Protein AF-A0A957XVT1-F1 (afdb_monomer_lite)

Radius of gyration: 24.32 Å; chains: 1; bounding box: 54×29×66 Å

Foldseek 3Di:
DDPVVVVVVVVVVVVVVVVVVVVVVVVFVVCQVVQQWDDDDQKTKHKDQFDWDQDPQVVVCVVVVNDGDDPCVPPDPDPVVVVCVVVVHDRDTDGDHMGMDMDGHD

Sequence (106 aa):
MNATELATKMLEWETTQRAADALRAE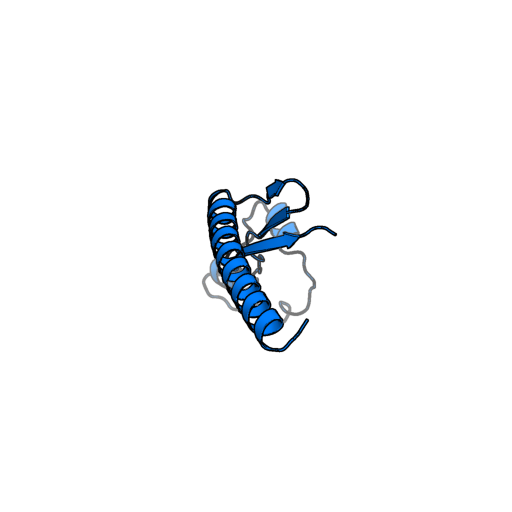IEAAVYALGKTQTVGNVRATFSAGRKTYDYRGAWMVFANGAEPGADFEKVTYDYRAACAANDLEARFTQSEPSVSVKMLA

Structure (mmCIF, N/CA/C/O backbone):
data_AF-A0A957XVT1-F1
#
_entry.id   AF-A0A957XVT1-F1
#
loop_
_atom_site.group_PDB
_atom_site.id
_atom_site.type_symbol
_atom_site.label_atom_id
_atom_site.label_alt_id
_atom_site.label_comp_id
_atom_site.label_asym_id
_atom_site.label_entity_id
_atom_site.label_seq_id
_atom_site.pdbx_PDB_ins_code
_atom_site.Cartn_x
_atom_site.Cartn_y
_atom_site.Cartn_z
_atom_site.occupancy
_atom_site.B_iso_or_equiv
_atom_site.auth_seq_id
_atom_site.auth_comp_id
_atom_site.auth_asym_id
_atom_site.auth_atom_id
_atom_site.pdbx_PDB_model_num
ATOM 1 N N . MET A 1 1 ? -17.104 8.727 36.525 1.00 74.88 1 MET A N 1
ATOM 2 C CA . MET A 1 1 ? -16.464 7.577 35.868 1.00 74.88 1 MET A CA 1
ATOM 3 C C . MET A 1 1 ? -15.772 6.729 36.921 1.00 74.88 1 MET A C 1
ATOM 5 O O . MET A 1 1 ? -14.685 7.071 37.369 1.00 74.88 1 MET A O 1
ATOM 9 N N . ASN A 1 2 ? -16.459 5.694 37.393 1.00 93.31 2 ASN A N 1
ATOM 10 C CA . ASN A 1 2 ? -15.959 4.686 38.327 1.00 93.31 2 ASN A CA 1
ATOM 11 C C . ASN A 1 2 ? -15.315 3.503 37.568 1.00 93.31 2 ASN A C 1
ATOM 13 O O . ASN A 1 2 ? -15.308 3.475 36.337 1.00 93.31 2 ASN A O 1
ATOM 17 N N . ALA A 1 3 ? -14.760 2.527 38.296 1.00 92.75 3 ALA A N 1
ATOM 18 C CA . ALA A 1 3 ? -14.043 1.394 37.701 1.00 92.75 3 ALA A CA 1
ATOM 19 C C . ALA A 1 3 ? -14.907 0.556 36.738 1.00 92.75 3 ALA A C 1
ATOM 21 O O . ALA A 1 3 ? -14.428 0.139 35.685 1.00 92.75 3 ALA A O 1
ATOM 22 N N . THR A 1 4 ? -16.186 0.355 37.059 1.00 93.00 4 THR A N 1
ATOM 23 C CA . THR A 1 4 ? -17.126 -0.392 36.211 1.00 93.00 4 THR A CA 1
ATOM 24 C C . THR A 1 4 ? -17.464 0.381 34.936 1.00 93.00 4 THR A C 1
ATOM 26 O O . THR A 1 4 ? -17.465 -0.186 33.848 1.00 93.00 4 THR A O 1
ATOM 29 N N . GLU A 1 5 ? -17.690 1.692 35.045 1.00 95.06 5 GLU A N 1
ATOM 30 C CA . GLU A 1 5 ? -17.935 2.574 33.895 1.00 95.06 5 GLU A CA 1
ATOM 31 C C . GLU A 1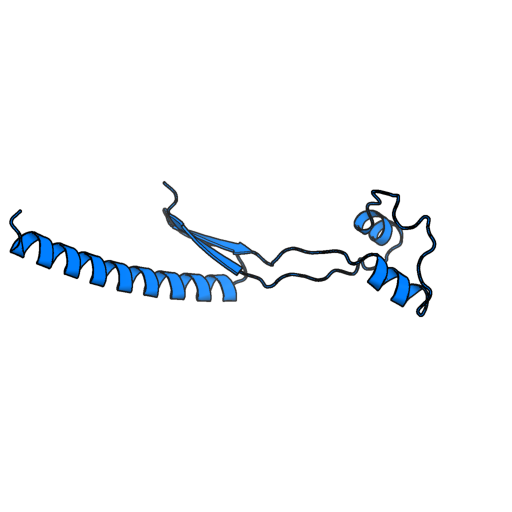 5 ? -16.724 2.627 32.949 1.00 95.06 5 GLU A C 1
ATOM 33 O O . GLU A 1 5 ? -16.891 2.627 31.728 1.00 95.06 5 GLU A O 1
ATOM 38 N N . LEU A 1 6 ? -15.503 2.621 33.499 1.00 95.75 6 LEU A N 1
ATOM 39 C CA . LEU A 1 6 ? -14.266 2.532 32.720 1.00 95.75 6 LEU A CA 1
ATOM 40 C C . LEU A 1 6 ? -14.139 1.198 31.987 1.00 95.75 6 LEU A C 1
ATOM 42 O O . LEU A 1 6 ? -13.865 1.203 30.788 1.00 95.75 6 LEU A O 1
ATOM 46 N N . ALA A 1 7 ? -14.383 0.078 32.669 1.00 95.25 7 ALA A N 1
ATOM 47 C CA . ALA A 1 7 ? -14.314 -1.247 32.056 1.00 95.25 7 ALA A CA 1
ATOM 48 C C . ALA A 1 7 ? -15.269 -1.375 30.856 1.00 95.25 7 ALA A C 1
ATOM 50 O O . ALA A 1 7 ? -14.866 -1.840 29.790 1.00 95.25 7 ALA A O 1
ATOM 51 N N . THR A 1 8 ? -16.502 -0.878 30.987 1.00 96.19 8 THR A N 1
ATOM 52 C CA . THR A 1 8 ? -17.474 -0.853 29.884 1.00 96.19 8 THR A CA 1
ATOM 53 C C . THR A 1 8 ? -16.971 -0.028 28.700 1.00 96.19 8 THR A C 1
ATOM 55 O O . THR A 1 8 ? -17.058 -0.476 27.558 1.00 96.19 8 THR A O 1
ATOM 58 N N . LYS A 1 9 ? -16.391 1.154 28.951 1.00 96.25 9 LYS A N 1
ATOM 59 C CA . LYS A 1 9 ? -15.845 2.007 27.884 1.00 96.25 9 LYS A CA 1
ATOM 60 C C . LYS A 1 9 ? -14.633 1.391 27.187 1.00 96.25 9 LYS A C 1
ATOM 62 O O . LYS A 1 9 ? -14.495 1.548 25.978 1.00 96.25 9 LYS A O 1
ATOM 67 N N . MET A 1 10 ? -13.784 0.667 27.915 1.00 96.12 10 MET A N 1
ATOM 68 C CA . MET A 1 10 ? -12.652 -0.056 27.326 1.00 96.12 10 MET A CA 1
ATOM 69 C C . MET A 1 10 ? -13.115 -1.181 26.389 1.00 96.12 10 MET A C 1
ATOM 71 O O . MET A 1 10 ? -12.570 -1.317 25.297 1.00 96.12 10 MET A O 1
ATOM 75 N N . LEU A 1 11 ? -14.150 -1.934 26.774 1.00 96.62 11 LEU A N 1
ATOM 76 C CA . LEU A 1 11 ? -14.744 -2.980 25.929 1.00 96.62 11 LEU A CA 1
ATOM 77 C C . LEU A 1 11 ? -15.430 -2.404 24.678 1.00 96.62 11 LEU A C 1
ATOM 79 O O . LEU A 1 11 ? -15.304 -2.951 23.579 1.00 96.62 11 LEU A O 1
ATOM 83 N N . GLU A 1 12 ? -16.138 -1.282 24.826 1.00 96.94 12 GLU A N 1
ATOM 84 C CA . GLU A 1 12 ? -16.761 -0.563 23.707 1.00 96.94 12 GLU A CA 1
ATOM 85 C C . GLU A 1 12 ? -15.700 -0.056 22.715 1.00 96.94 12 GLU A C 1
ATOM 87 O O . GLU A 1 12 ? -15.846 -0.218 21.500 1.00 96.94 12 GLU A O 1
ATOM 92 N N . TRP A 1 13 ? -14.597 0.496 23.230 1.00 96.69 13 TRP A N 1
ATOM 93 C CA . TRP A 1 13 ? -13.465 0.933 22.417 1.00 96.69 13 TRP A CA 1
ATOM 94 C C . TRP A 1 13 ? -12.806 -0.229 21.671 1.00 96.69 13 TRP A C 1
ATOM 96 O O . TRP A 1 13 ? -12.577 -0.117 20.469 1.00 96.69 13 TRP A O 1
ATOM 106 N N . GLU A 1 14 ? -12.560 -1.357 22.341 1.00 97.44 14 GLU A N 1
ATOM 107 C CA . GLU A 1 14 ? -11.992 -2.551 21.706 1.00 97.44 14 GLU A CA 1
ATOM 108 C C . GLU A 1 14 ? -12.879 -3.045 20.555 1.00 97.44 14 GLU A C 1
ATOM 110 O O . GLU A 1 14 ? -12.395 -3.305 19.453 1.00 97.44 14 GLU A O 1
ATOM 115 N N . THR A 1 15 ? -14.189 -3.136 20.792 1.00 96.50 15 THR A N 1
ATOM 116 C CA . THR A 1 15 ? -15.156 -3.582 19.779 1.00 96.50 15 THR A CA 1
ATOM 117 C C . THR A 1 15 ? -15.164 -2.641 18.577 1.00 96.50 15 THR A C 1
ATOM 119 O O . THR A 1 15 ? -15.125 -3.090 17.430 1.00 96.50 15 THR A O 1
ATOM 122 N N . THR A 1 16 ? -15.155 -1.332 18.838 1.00 96.50 16 THR A N 1
ATOM 123 C CA . THR A 1 16 ? -15.108 -0.303 17.793 1.00 96.50 16 THR A CA 1
ATOM 124 C C . THR A 1 16 ? -13.810 -0.389 16.995 1.00 96.50 16 THR A C 1
ATOM 126 O O . THR A 1 16 ? -13.849 -0.311 15.770 1.00 96.50 16 THR A O 1
ATOM 129 N N . GLN A 1 17 ? -12.672 -0.612 17.659 1.00 96.19 17 GLN A N 1
ATOM 130 C CA . GLN A 1 17 ? -11.392 -0.759 16.972 1.00 96.19 17 GLN A CA 1
ATOM 131 C C . GLN A 1 17 ? -11.336 -2.001 16.095 1.00 96.19 17 GLN A C 1
ATOM 133 O O . GLN A 1 17 ? -10.925 -1.897 14.946 1.00 96.19 17 GLN A O 1
ATOM 138 N N . ARG A 1 18 ? -11.840 -3.147 16.564 1.00 95.50 18 ARG A N 1
ATOM 139 C CA . ARG A 1 18 ? -11.919 -4.346 15.716 1.00 95.50 18 ARG A CA 1
ATOM 140 C C . ARG A 1 18 ? -12.769 -4.110 14.466 1.00 95.50 18 ARG A C 1
ATOM 142 O O . ARG A 1 18 ? -12.393 -4.552 13.385 1.00 95.50 18 ARG A O 1
ATOM 149 N N . ALA A 1 19 ? -13.896 -3.409 14.600 1.00 95.31 19 ALA A N 1
ATOM 150 C CA . ALA A 1 19 ? -14.736 -3.056 13.457 1.00 95.31 19 ALA A CA 1
ATOM 151 C C . ALA A 1 19 ? -14.027 -2.081 12.498 1.00 95.31 19 ALA A C 1
ATOM 153 O O . ALA A 1 19 ? -14.103 -2.246 11.281 1.00 95.31 19 ALA A O 1
ATOM 154 N N . ALA A 1 20 ? -13.303 -1.095 13.034 1.00 93.94 20 ALA A N 1
ATOM 155 C CA . ALA A 1 20 ? -12.517 -0.154 12.243 1.00 93.94 20 ALA A CA 1
ATOM 156 C C . ALA A 1 20 ? -11.358 -0.842 11.501 1.00 93.94 20 ALA A C 1
ATOM 158 O O . ALA A 1 20 ? -11.137 -0.557 10.325 1.00 93.94 20 ALA A O 1
ATOM 159 N N . ASP A 1 21 ? -10.660 -1.777 12.148 1.00 95.00 21 ASP A N 1
ATOM 160 C CA . ASP A 1 21 ? -9.578 -2.560 11.544 1.00 95.00 21 ASP A CA 1
ATOM 161 C C . ASP A 1 21 ? -10.098 -3.481 10.431 1.00 95.00 21 ASP A C 1
ATOM 163 O O . ASP A 1 21 ? -9.469 -3.586 9.376 1.00 95.00 21 ASP A O 1
ATOM 167 N N . ALA A 1 22 ? -11.275 -4.092 10.615 1.00 96.06 22 ALA A N 1
ATOM 168 C CA . ALA A 1 22 ? -11.929 -4.885 9.574 1.00 96.06 22 ALA A CA 1
ATOM 169 C C . ALA A 1 22 ? -12.285 -4.027 8.346 1.00 96.06 22 ALA A C 1
ATOM 171 O O . ALA A 1 22 ? -11.897 -4.359 7.226 1.00 96.06 22 ALA A O 1
ATOM 172 N N . LEU A 1 23 ? -12.929 -2.872 8.558 1.00 95.62 23 LEU A N 1
ATOM 173 C CA . LEU A 1 23 ? -13.230 -1.918 7.484 1.00 95.62 23 LEU A CA 1
ATOM 174 C C . LEU A 1 23 ? -11.959 -1.425 6.785 1.00 95.62 23 LEU A C 1
ATOM 176 O O . LEU A 1 23 ? -11.923 -1.291 5.562 1.00 95.62 23 LEU A O 1
ATOM 180 N N . ARG A 1 24 ? -10.894 -1.167 7.548 1.00 94.00 24 ARG A N 1
ATOM 181 C CA . ARG A 1 24 ? -9.600 -0.771 6.996 1.00 94.00 24 ARG A CA 1
ATOM 182 C C . ARG A 1 24 ? -9.034 -1.854 6.078 1.00 94.00 24 ARG A C 1
ATOM 184 O O . ARG A 1 24 ? -8.584 -1.513 4.987 1.00 94.00 24 ARG A O 1
ATOM 191 N N . ALA A 1 25 ? -9.078 -3.122 6.484 1.00 94.25 25 ALA A N 1
ATOM 192 C CA . ALA A 1 25 ? -8.602 -4.235 5.666 1.00 94.25 25 ALA A CA 1
ATOM 193 C C . ALA A 1 25 ? -9.396 -4.368 4.353 1.00 94.25 25 ALA A C 1
ATOM 195 O O . ALA A 1 25 ? -8.805 -4.568 3.290 1.00 94.25 25 ALA A O 1
ATOM 196 N N . GLU A 1 26 ? -10.719 -4.184 4.398 1.00 96.12 26 GLU A N 1
ATOM 197 C CA . GLU A 1 26 ? -11.567 -4.172 3.198 1.00 96.12 26 GLU A CA 1
ATOM 198 C C . GLU A 1 26 ? -11.203 -3.023 2.244 1.00 96.12 26 GLU A C 1
ATOM 200 O O . GLU A 1 26 ? -11.064 -3.234 1.036 1.00 96.12 26 GLU A O 1
ATOM 205 N N . ILE A 1 27 ? -10.982 -1.816 2.779 1.00 94.56 27 ILE A N 1
ATOM 206 C CA . ILE A 1 27 ? -10.535 -0.656 1.994 1.00 94.56 27 ILE A CA 1
ATOM 207 C C . ILE A 1 27 ? -9.160 -0.923 1.371 1.00 94.56 27 ILE A C 1
ATOM 209 O O . ILE A 1 27 ? -8.960 -0.630 0.190 1.00 94.56 27 ILE A O 1
ATOM 213 N N . GLU A 1 28 ? -8.214 -1.475 2.136 1.00 94.75 28 GLU A N 1
ATOM 214 C CA . GLU A 1 28 ? -6.872 -1.813 1.649 1.00 94.75 28 GLU A CA 1
ATOM 215 C C . GLU A 1 28 ? -6.942 -2.813 0.489 1.00 94.75 28 GLU A C 1
ATOM 217 O O . GLU A 1 28 ? -6.344 -2.565 -0.561 1.00 94.75 28 GLU A O 1
ATOM 222 N N . ALA A 1 29 ? -7.736 -3.878 0.625 1.00 93.75 29 ALA A N 1
ATOM 223 C CA . ALA A 1 29 ? -7.940 -4.874 -0.425 1.00 93.75 29 ALA A CA 1
ATOM 224 C C . ALA A 1 29 ? -8.596 -4.277 -1.683 1.00 93.75 29 ALA A C 1
ATOM 226 O O . ALA A 1 29 ? -8.131 -4.514 -2.801 1.00 93.75 29 ALA A O 1
ATOM 227 N N . ALA A 1 30 ? -9.638 -3.457 -1.518 1.00 95.12 30 ALA A N 1
ATOM 228 C CA . ALA A 1 30 ? -10.326 -2.817 -2.637 1.00 95.12 30 ALA A CA 1
ATOM 229 C C . ALA A 1 30 ? -9.403 -1.851 -3.399 1.00 95.12 30 ALA A C 1
ATOM 231 O O . ALA A 1 30 ? -9.352 -1.854 -4.629 1.00 95.12 30 ALA A O 1
ATOM 232 N N . VAL A 1 31 ? -8.626 -1.042 -2.679 1.00 94.31 31 VAL A N 1
ATOM 233 C CA . VAL A 1 31 ? -7.688 -0.075 -3.268 1.00 94.31 31 VAL A CA 1
ATOM 234 C C . VAL A 1 31 ? -6.501 -0.773 -3.925 1.00 94.31 31 VAL A C 1
ATOM 236 O O . VAL A 1 31 ? -6.037 -0.321 -4.975 1.00 94.31 31 VAL A O 1
ATOM 239 N N . TYR A 1 32 ? -6.049 -1.894 -3.359 1.00 93.50 32 TYR A N 1
ATOM 240 C CA . TYR A 1 32 ? -5.037 -2.749 -3.972 1.00 93.50 32 TYR A CA 1
ATOM 241 C C . TYR A 1 32 ? -5.530 -3.292 -5.317 1.00 93.50 32 TYR A C 1
ATOM 243 O O . TYR A 1 32 ? -4.840 -3.143 -6.323 1.00 93.50 32 TYR A O 1
ATOM 251 N N . ALA A 1 33 ? -6.755 -3.829 -5.362 1.00 92.69 33 ALA A N 1
ATOM 252 C CA . ALA A 1 33 ? -7.365 -4.339 -6.591 1.00 92.69 33 ALA A CA 1
ATOM 253 C C . ALA A 1 33 ? -7.581 -3.245 -7.653 1.00 92.69 33 ALA A C 1
ATOM 255 O O . ALA A 1 33 ? -7.420 -3.495 -8.846 1.00 92.69 33 ALA A O 1
ATOM 256 N N . LEU A 1 34 ? -7.906 -2.016 -7.234 1.00 93.62 34 LEU A N 1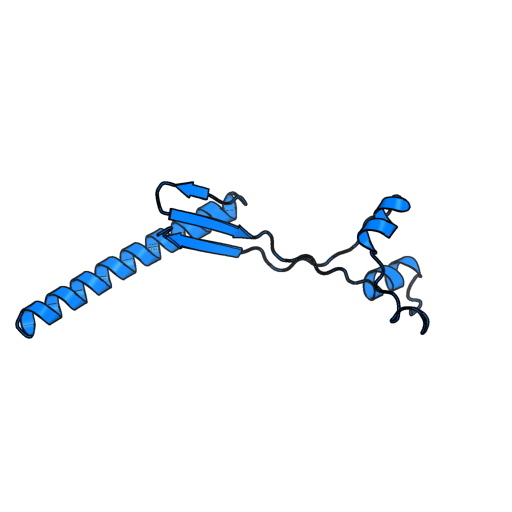
ATOM 257 C CA . LEU A 1 34 ? -8.034 -0.867 -8.137 1.00 93.62 34 LEU A CA 1
ATOM 258 C C . LEU A 1 34 ? -6.686 -0.363 -8.676 1.00 93.62 34 LEU A C 1
ATOM 260 O O . LEU A 1 34 ? -6.663 0.331 -9.696 1.00 93.62 34 LEU A O 1
ATOM 264 N N . GLY A 1 35 ? -5.579 -0.633 -7.974 1.00 92.25 35 GLY A N 1
ATOM 265 C CA . GLY A 1 35 ? -4.243 -0.140 -8.322 1.00 92.25 35 GLY A CA 1
ATOM 266 C C . GLY A 1 35 ? -4.123 1.389 -8.316 1.00 92.25 35 GLY A C 1
ATOM 267 O O . GLY A 1 35 ? -3.263 1.957 -8.994 1.00 92.25 35 GLY A O 1
ATOM 268 N N . LYS A 1 36 ? -5.026 2.088 -7.613 1.00 92.94 36 LYS A N 1
ATOM 269 C CA . LYS A 1 36 ? -5.135 3.554 -7.630 1.00 92.94 36 LYS A CA 1
ATOM 270 C C . LYS A 1 36 ? -5.501 4.093 -6.258 1.00 92.94 36 LYS A C 1
ATOM 272 O O . LYS A 1 36 ? -6.415 3.595 -5.614 1.00 92.94 36 LYS A O 1
ATOM 277 N N . THR A 1 37 ? -4.829 5.173 -5.866 1.00 95.06 37 THR A N 1
ATOM 278 C CA . THR A 1 37 ? -5.124 5.907 -4.627 1.00 95.06 37 THR A CA 1
ATOM 279 C C . THR A 1 37 ? -6.559 6.431 -4.634 1.00 95.06 37 THR A C 1
ATOM 281 O O . THR A 1 37 ? -6.984 7.039 -5.615 1.00 95.06 37 THR A O 1
ATOM 284 N N . GLN A 1 38 ? -7.271 6.241 -3.524 1.00 96.12 38 GLN A N 1
ATOM 285 C CA . GLN A 1 38 ? -8.625 6.750 -3.300 1.00 96.12 38 GLN A CA 1
ATOM 286 C C . GLN A 1 38 ? -8.632 7.736 -2.132 1.00 96.12 38 GLN A C 1
ATOM 288 O O . GLN A 1 38 ? -7.901 7.581 -1.152 1.00 96.12 38 GLN A O 1
ATOM 293 N N . THR A 1 39 ? -9.436 8.790 -2.237 1.00 95.81 39 THR A N 1
ATOM 294 C CA . THR A 1 39 ? -9.650 9.763 -1.156 1.00 95.81 39 THR A CA 1
ATOM 295 C C . THR A 1 39 ? -11.134 10.093 -1.092 1.00 95.81 39 THR A C 1
ATOM 297 O O . THR A 1 39 ? -11.704 10.519 -2.092 1.00 95.81 39 THR A O 1
ATOM 300 N N . VAL A 1 40 ? -11.752 9.875 0.069 1.00 94.06 40 VAL A N 1
ATOM 301 C CA . VAL A 1 40 ? -13.177 10.131 0.313 1.00 94.06 40 VAL A CA 1
ATOM 302 C C . VAL A 1 40 ? -13.318 10.802 1.675 1.00 94.06 40 VAL A C 1
ATOM 304 O O . VAL A 1 40 ? -12.959 10.222 2.701 1.00 94.06 40 VAL A O 1
ATOM 307 N N . GLY A 1 41 ? -13.822 12.039 1.687 1.00 93.12 41 GLY A N 1
ATOM 308 C CA . GLY A 1 41 ? -13.871 12.862 2.896 1.00 93.12 41 GLY A CA 1
ATOM 309 C C . GLY A 1 41 ? -12.485 12.991 3.533 1.00 93.12 41 GLY A C 1
ATOM 310 O O . GLY A 1 41 ? -11.515 13.327 2.855 1.00 93.12 41 GLY A O 1
ATOM 311 N N . ASN A 1 42 ? -12.391 12.651 4.819 1.00 94.50 42 ASN A N 1
ATOM 312 C CA . ASN A 1 42 ? -11.134 12.675 5.569 1.00 94.50 42 ASN A CA 1
ATOM 313 C C . ASN A 1 42 ? -10.362 11.348 5.503 1.00 94.50 42 ASN A C 1
ATOM 315 O O . ASN A 1 42 ? -9.366 11.203 6.198 1.00 94.50 42 ASN A O 1
ATOM 319 N N . VAL A 1 43 ? -10.773 10.370 4.692 1.00 94.25 43 VAL A N 1
ATOM 320 C CA . VAL A 1 43 ? -10.058 9.092 4.553 1.00 94.25 43 VAL A CA 1
ATOM 321 C C . VAL A 1 43 ? -9.276 9.078 3.247 1.00 94.25 43 VAL A C 1
ATOM 323 O O . VAL A 1 43 ? -9.831 9.288 2.167 1.00 94.25 43 VAL A O 1
ATOM 326 N N . ARG A 1 44 ? -7.976 8.780 3.330 1.00 96.06 44 ARG A N 1
ATOM 327 C CA . ARG A 1 44 ? -7.105 8.570 2.170 1.00 96.06 44 ARG A CA 1
ATOM 328 C C . ARG A 1 44 ? -6.466 7.192 2.216 1.00 96.06 44 ARG A C 1
ATOM 330 O O . ARG A 1 44 ? -5.681 6.899 3.114 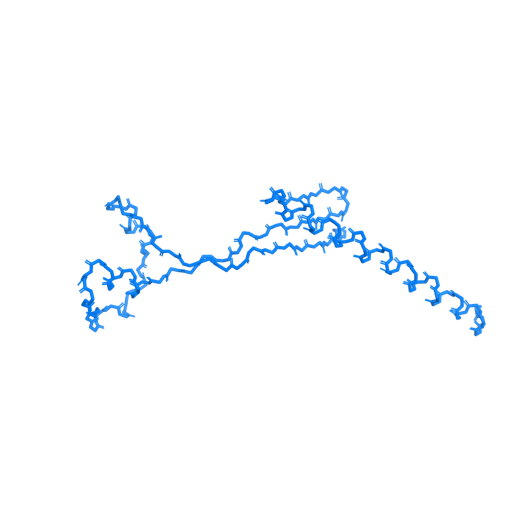1.00 96.06 44 ARG A O 1
ATOM 337 N N . ALA A 1 45 ? -6.727 6.401 1.184 1.00 96.00 45 ALA A N 1
ATOM 338 C CA . ALA A 1 45 ? -6.101 5.111 0.943 1.00 96.00 45 ALA A CA 1
ATOM 339 C C . ALA A 1 45 ? -5.121 5.234 -0.230 1.00 96.00 45 ALA A C 1
ATOM 341 O O . ALA A 1 45 ? -5.520 5.425 -1.378 1.00 96.00 45 ALA A O 1
ATOM 342 N N . THR A 1 46 ? -3.825 5.187 0.061 1.00 96.06 46 THR A N 1
ATOM 343 C CA . THR A 1 46 ? -2.754 5.405 -0.918 1.00 96.06 46 THR A CA 1
ATOM 344 C C . THR A 1 46 ? -2.245 4.075 -1.442 1.00 96.06 46 THR A C 1
ATOM 346 O O . THR A 1 46 ? -1.721 3.281 -0.666 1.00 96.06 46 THR A O 1
ATOM 349 N N . PHE A 1 47 ? -2.361 3.871 -2.753 1.00 94.50 47 PHE A N 1
ATOM 350 C CA . PHE A 1 47 ? -1.737 2.755 -3.458 1.00 94.50 47 PHE A CA 1
ATOM 351 C C . PHE A 1 47 ? -0.316 3.135 -3.881 1.00 94.50 47 PHE A C 1
ATOM 353 O O . PHE A 1 47 ? -0.105 4.170 -4.521 1.00 94.50 47 PHE A O 1
ATOM 360 N N . SER A 1 48 ? 0.645 2.283 -3.543 1.00 92.38 48 SER A N 1
ATOM 361 C CA . SER A 1 48 ? 2.021 2.328 -4.017 1.00 92.38 48 SER A CA 1
ATOM 362 C C . SER A 1 48 ? 2.250 1.138 -4.935 1.00 92.38 48 SER A C 1
ATOM 364 O O . SER A 1 48 ? 2.100 -0.003 -4.515 1.00 92.38 48 SER A O 1
ATOM 366 N N . ALA A 1 49 ? 2.679 1.389 -6.171 1.00 87.69 49 ALA A N 1
ATOM 367 C CA . ALA A 1 49 ? 3.046 0.325 -7.105 1.00 87.69 49 ALA A CA 1
ATOM 368 C C . ALA A 1 49 ? 4.374 -0.373 -6.734 1.00 87.69 49 ALA A C 1
ATOM 370 O O . ALA A 1 49 ? 4.848 -1.213 -7.489 1.00 87.69 49 ALA A O 1
ATOM 371 N N . GLY A 1 50 ? 5.012 0.008 -5.624 1.00 85.62 50 GLY A N 1
ATOM 372 C CA . GLY A 1 50 ? 6.355 -0.433 -5.266 1.00 85.62 50 GLY A CA 1
ATOM 373 C C . GLY A 1 50 ? 7.456 0.438 -5.880 1.00 85.62 50 GLY A C 1
ATOM 374 O O . GLY A 1 50 ? 7.237 1.229 -6.802 1.00 85.62 50 GLY A O 1
ATOM 375 N N . ARG A 1 51 ? 8.668 0.324 -5.333 1.00 83.25 51 ARG A N 1
ATOM 376 C CA . ARG A 1 51 ? 9.850 1.074 -5.765 1.00 83.25 51 ARG A CA 1
ATOM 377 C C . ARG A 1 51 ? 10.544 0.332 -6.900 1.00 83.25 51 ARG A C 1
ATOM 379 O O . ARG A 1 51 ? 10.812 -0.861 -6.782 1.00 83.25 51 ARG A O 1
ATOM 386 N N . LYS A 1 52 ? 10.879 1.056 -7.971 1.00 82.56 52 LYS A N 1
ATOM 387 C CA . LYS A 1 52 ? 11.754 0.551 -9.034 1.00 82.56 52 LYS A CA 1
ATOM 388 C C . LYS A 1 52 ? 13.215 0.645 -8.602 1.00 82.56 52 LYS A C 1
ATOM 390 O O . LYS A 1 52 ? 13.663 1.719 -8.195 1.00 82.56 52 LYS A O 1
ATOM 395 N N . THR A 1 53 ? 13.943 -0.451 -8.753 1.00 81.00 53 THR A N 1
ATOM 396 C CA . THR A 1 53 ? 15.388 -0.546 -8.548 1.00 81.00 53 THR A CA 1
ATOM 397 C C . THR A 1 53 ? 16.010 -1.014 -9.855 1.00 81.00 53 THR A C 1
ATOM 399 O O . THR A 1 53 ? 15.682 -2.085 -10.358 1.00 81.00 53 THR A O 1
ATOM 402 N N . TYR A 1 54 ? 16.873 -0.194 -10.443 1.00 77.31 54 TYR A N 1
ATOM 403 C CA . TYR A 1 54 ? 17.538 -0.528 -11.699 1.00 77.31 54 TYR A CA 1
ATOM 404 C C . TYR A 1 54 ? 18.795 -1.343 -11.389 1.00 77.31 54 TYR A C 1
ATOM 406 O O . TYR A 1 54 ? 19.658 -0.879 -10.645 1.00 77.31 54 TYR A O 1
ATOM 414 N N . ASP A 1 55 ? 18.871 -2.561 -11.924 1.00 74.56 55 ASP A N 1
ATOM 415 C CA . ASP A 1 55 ? 20.041 -3.431 -11.790 1.00 74.56 55 ASP A CA 1
ATOM 416 C C . ASP A 1 55 ? 20.947 -3.260 -13.014 1.00 74.56 55 ASP A C 1
ATOM 418 O O . ASP A 1 55 ? 20.779 -3.904 -14.053 1.00 74.56 55 ASP A O 1
ATOM 422 N N . TYR A 1 56 ? 21.901 -2.343 -12.875 1.00 72.12 56 TYR A N 1
ATOM 423 C CA . TYR A 1 56 ? 22.859 -1.970 -13.911 1.00 72.12 56 TYR A CA 1
ATOM 424 C C . TYR A 1 56 ? 23.771 -3.142 -14.290 1.00 72.12 56 TYR A C 1
ATOM 426 O O . TYR A 1 56 ? 24.048 -3.359 -15.470 1.00 72.12 56 TYR A O 1
ATOM 434 N N . ARG A 1 57 ? 24.211 -3.928 -13.299 1.00 74.19 57 ARG A N 1
ATOM 435 C CA . ARG A 1 57 ? 25.117 -5.060 -13.517 1.00 74.19 57 ARG A CA 1
ATOM 436 C C . ARG A 1 57 ? 24.379 -6.223 -14.166 1.00 74.19 57 ARG A C 1
ATOM 438 O O . ARG A 1 57 ? 24.865 -6.772 -15.151 1.00 74.19 57 ARG A O 1
ATOM 445 N N . GLY A 1 58 ? 23.189 -6.560 -13.670 1.00 68.88 58 GLY A N 1
ATOM 446 C CA . GLY A 1 58 ? 22.335 -7.584 -14.269 1.00 68.88 58 GLY A CA 1
ATOM 447 C C . GLY A 1 58 ? 21.985 -7.270 -15.724 1.00 68.88 58 GLY A C 1
ATOM 448 O O . GLY A 1 58 ? 22.080 -8.144 -16.587 1.00 68.88 58 GLY A O 1
ATOM 449 N N . ALA A 1 59 ? 21.645 -6.014 -16.030 1.00 68.50 59 ALA A N 1
ATOM 450 C CA . ALA A 1 59 ? 21.372 -5.589 -17.401 1.00 68.50 59 ALA A CA 1
ATOM 451 C C . ALA A 1 59 ? 22.605 -5.707 -18.314 1.00 68.50 59 ALA A C 1
ATOM 453 O O . ALA A 1 59 ? 22.493 -6.255 -19.414 1.00 68.50 59 ALA A O 1
ATOM 454 N N . TRP A 1 60 ? 23.773 -5.258 -17.842 1.00 73.88 60 TRP A N 1
ATOM 455 C CA . TRP A 1 60 ? 25.034 -5.374 -18.576 1.00 73.88 60 TRP A CA 1
ATOM 456 C C . TRP A 1 60 ? 25.383 -6.827 -18.890 1.00 73.88 60 TRP A C 1
ATOM 458 O O . TRP A 1 60 ? 25.650 -7.155 -20.042 1.00 73.88 60 TRP A O 1
ATOM 468 N N . MET A 1 61 ? 25.326 -7.710 -17.892 1.00 74.00 61 MET A N 1
ATOM 469 C CA . MET A 1 61 ? 25.668 -9.119 -18.083 1.00 74.00 61 MET A CA 1
ATOM 470 C C . MET A 1 61 ? 24.764 -9.792 -19.120 1.00 74.00 61 MET A C 1
ATOM 472 O O . MET A 1 61 ? 25.245 -10.623 -19.882 1.00 74.00 61 MET A O 1
ATOM 476 N N . VAL A 1 62 ? 23.478 -9.430 -19.212 1.00 73.56 62 VAL A N 1
ATOM 477 C CA . VAL A 1 62 ? 22.617 -9.984 -20.270 1.00 73.56 62 VAL A CA 1
ATOM 478 C C . VAL A 1 62 ? 22.967 -9.420 -21.648 1.00 73.56 62 VAL A C 1
ATOM 480 O O . VAL A 1 62 ? 23.019 -10.182 -22.609 1.00 73.56 62 VAL A O 1
ATOM 483 N N . PHE A 1 63 ? 23.230 -8.116 -21.760 1.00 71.94 63 PHE A N 1
ATOM 484 C CA . PHE A 1 63 ? 23.646 -7.501 -23.026 1.00 71.94 63 PHE A CA 1
ATOM 485 C C . PHE A 1 63 ? 24.981 -8.066 -23.533 1.00 71.94 63 PHE A C 1
ATOM 487 O O . PHE A 1 63 ? 25.110 -8.424 -24.701 1.00 71.94 63 PHE A O 1
ATOM 494 N N . ALA A 1 64 ? 25.960 -8.186 -22.641 1.00 77.00 64 ALA A N 1
ATOM 495 C CA . ALA A 1 64 ? 27.317 -8.610 -22.956 1.00 77.00 64 ALA A CA 1
ATOM 496 C C . ALA A 1 64 ? 27.505 -10.141 -22.905 1.00 77.00 64 ALA A C 1
ATOM 498 O O . ALA A 1 64 ? 28.635 -10.617 -22.819 1.00 77.00 64 ALA A O 1
ATOM 499 N N . ASN A 1 65 ? 26.411 -10.915 -22.937 1.00 81.50 65 ASN A N 1
ATOM 500 C CA . ASN A 1 65 ? 26.409 -12.383 -22.933 1.00 81.50 65 ASN A CA 1
ATOM 501 C C . ASN A 1 65 ? 27.278 -13.010 -21.818 1.00 81.50 65 ASN A C 1
ATOM 503 O O . ASN A 1 65 ? 28.074 -13.918 -22.050 1.00 81.50 65 ASN A O 1
ATOM 507 N N . GLY A 1 66 ? 27.138 -12.492 -20.599 1.00 77.94 66 GLY A N 1
ATOM 508 C CA . GLY A 1 66 ? 27.826 -12.961 -19.398 1.00 77.94 66 GLY A CA 1
ATOM 509 C C . GLY A 1 66 ? 29.167 -12.284 -19.112 1.00 77.94 66 GLY A C 1
ATOM 510 O O . GLY A 1 66 ? 29.808 -12.642 -18.128 1.00 77.94 66 GLY A O 1
ATOM 511 N N . ALA A 1 67 ? 29.604 -11.313 -19.921 1.00 80.56 67 ALA A N 1
ATOM 512 C CA . ALA A 1 67 ? 30.826 -10.573 -19.621 1.00 80.56 67 ALA A CA 1
ATOM 513 C C . ALA A 1 67 ? 30.628 -9.630 -18.422 1.00 80.56 67 ALA A C 1
ATOM 515 O O . ALA A 1 67 ? 29.703 -8.814 -18.396 1.00 80.56 67 ALA A O 1
ATOM 516 N N . GLU A 1 68 ? 31.525 -9.722 -17.440 1.00 79.06 68 GLU A N 1
ATOM 517 C CA . GLU A 1 68 ? 31.559 -8.806 -16.298 1.00 79.06 68 GLU A CA 1
ATOM 518 C C . GLU A 1 68 ? 31.921 -7.385 -16.762 1.00 79.06 68 GLU A C 1
ATOM 520 O O . GLU A 1 68 ? 32.781 -7.216 -17.637 1.00 79.06 68 GLU A O 1
ATOM 525 N N . PRO A 1 69 ? 31.280 -6.346 -16.207 1.00 73.88 69 PRO A N 1
ATOM 526 C CA . PRO A 1 69 ? 31.654 -4.976 -16.508 1.00 73.88 69 PRO A CA 1
ATOM 527 C C . PRO A 1 69 ? 33.058 -4.655 -15.966 1.00 73.88 69 PRO A C 1
ATOM 529 O O . PRO A 1 69 ? 33.461 -5.135 -14.908 1.00 73.88 69 PRO A O 1
ATOM 532 N N . GLY A 1 70 ? 33.818 -3.838 -16.703 1.00 73.12 70 GLY A N 1
ATOM 533 C CA . GLY A 1 70 ? 35.162 -3.409 -16.301 1.00 73.12 70 GLY A CA 1
ATOM 534 C C . GLY A 1 70 ? 35.169 -2.477 -15.079 1.00 73.12 70 GLY A C 1
ATOM 535 O O . GLY A 1 70 ? 34.135 -1.950 -14.676 1.00 73.12 70 GLY A O 1
ATOM 536 N N . ALA A 1 71 ? 36.355 -2.221 -14.514 1.00 63.78 71 ALA A N 1
ATOM 537 C CA . ALA A 1 71 ? 36.535 -1.433 -13.283 1.00 63.78 71 ALA A CA 1
ATOM 538 C C . ALA A 1 71 ? 36.005 0.020 -13.349 1.00 63.78 71 ALA A C 1
ATOM 540 O O . ALA A 1 71 ? 35.756 0.636 -12.314 1.00 63.78 71 ALA A O 1
ATOM 541 N N . ASP A 1 72 ? 35.792 0.562 -14.550 1.00 58.78 72 ASP A N 1
ATOM 542 C CA . ASP A 1 72 ? 35.238 1.907 -14.756 1.00 58.78 72 ASP A CA 1
ATOM 543 C C . ASP A 1 72 ? 33.709 1.979 -14.560 1.00 58.78 72 ASP A C 1
ATOM 545 O O . ASP A 1 72 ? 33.136 3.069 -14.514 1.00 58.78 72 ASP A O 1
ATOM 549 N N . PHE A 1 73 ? 33.036 0.833 -14.396 1.00 61.50 73 PHE A N 1
ATOM 550 C CA . PHE A 1 73 ? 31.576 0.727 -14.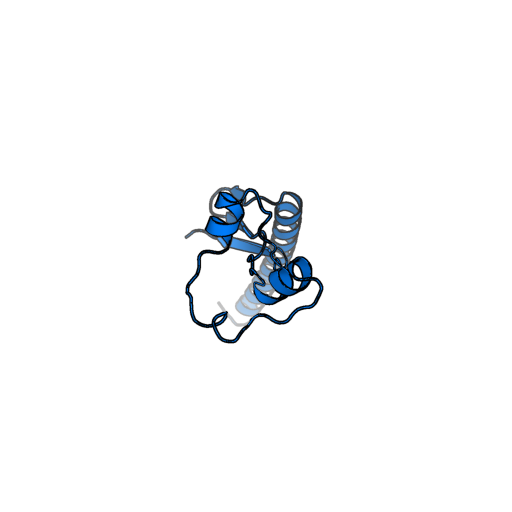291 1.00 61.50 73 PHE A CA 1
ATOM 551 C C . PHE A 1 73 ? 31.003 1.237 -12.955 1.00 61.50 73 PHE A C 1
ATOM 553 O O . PHE A 1 73 ? 29.821 1.556 -12.872 1.00 61.50 73 PHE A O 1
ATOM 560 N N . GLU A 1 74 ? 31.830 1.373 -11.914 1.00 53.44 74 GLU A N 1
ATOM 561 C CA . GLU A 1 74 ? 31.398 1.806 -10.573 1.00 53.44 74 GLU A CA 1
ATOM 562 C C . GLU A 1 74 ? 31.462 3.326 -10.333 1.00 53.44 74 GLU A C 1
ATOM 564 O O . GLU A 1 74 ? 31.018 3.797 -9.287 1.00 53.44 74 GLU A O 1
ATOM 569 N N . LYS A 1 75 ? 32.001 4.127 -11.267 1.00 48.56 75 LYS A N 1
ATOM 570 C CA . LYS A 1 75 ? 32.361 5.535 -10.984 1.00 48.56 75 LYS A CA 1
ATOM 571 C C . LYS A 1 75 ? 31.496 6.616 -11.615 1.00 48.56 75 LYS A C 1
ATOM 573 O O . LYS A 1 75 ? 31.769 7.795 -11.396 1.00 48.56 75 LYS A O 1
ATOM 578 N N . VAL A 1 76 ? 30.449 6.271 -12.354 1.00 51.97 76 VAL A N 1
ATOM 579 C CA . VAL A 1 76 ? 29.596 7.287 -12.974 1.00 51.97 76 VAL A CA 1
ATOM 580 C C . VAL A 1 76 ? 28.225 7.244 -12.325 1.00 51.97 76 VAL A C 1
ATOM 582 O O . VAL A 1 76 ? 27.514 6.247 -12.418 1.00 51.97 76 VAL A O 1
ATOM 585 N N . THR A 1 77 ? 27.828 8.354 -11.700 1.00 56.78 77 THR A N 1
ATOM 586 C CA . THR A 1 77 ? 26.422 8.669 -11.424 1.00 56.78 77 THR A CA 1
ATOM 587 C C . THR A 1 77 ? 25.724 8.842 -12.776 1.00 56.78 77 THR A C 1
ATOM 589 O O . THR A 1 77 ? 25.527 9.953 -13.260 1.00 56.78 77 THR A O 1
ATOM 592 N N . TYR A 1 78 ? 25.487 7.732 -13.466 1.00 65.56 78 TYR A N 1
ATOM 593 C CA . TYR A 1 78 ? 25.010 7.698 -14.837 1.00 65.56 78 TYR A CA 1
ATOM 594 C C . TYR A 1 78 ? 23.501 7.499 -14.830 1.00 65.56 78 TYR A C 1
ATOM 596 O O . TYR A 1 78 ? 23.000 6.537 -14.245 1.00 65.56 78 TYR A O 1
ATOM 604 N N . ASP A 1 79 ? 22.764 8.400 -15.480 1.00 70.44 79 ASP A N 1
ATOM 605 C CA . ASP A 1 79 ? 21.320 8.250 -15.652 1.00 70.44 79 ASP A CA 1
ATOM 606 C C . ASP A 1 79 ? 21.035 7.183 -16.720 1.00 70.44 79 ASP A C 1
ATOM 608 O O . ASP A 1 79 ? 20.799 7.466 -17.895 1.00 70.44 79 ASP A O 1
ATOM 612 N N . TYR A 1 80 ? 21.089 5.920 -16.301 1.00 72.56 80 TYR A N 1
ATOM 613 C CA . TYR A 1 80 ? 20.855 4.756 -17.156 1.00 72.56 80 TYR A CA 1
ATOM 614 C C . TYR A 1 80 ? 19.473 4.753 -17.790 1.00 72.56 80 TYR A C 1
ATOM 616 O O . TYR A 1 80 ? 19.317 4.311 -18.925 1.00 72.56 80 TYR A O 1
ATOM 624 N N . ARG A 1 81 ? 18.465 5.292 -17.099 1.00 73.06 81 ARG A N 1
ATOM 625 C CA . ARG A 1 81 ? 17.130 5.401 -17.677 1.00 73.06 81 ARG A CA 1
ATOM 626 C C . ARG A 1 81 ? 17.147 6.353 -18.870 1.00 73.06 81 ARG A C 1
ATOM 628 O O . ARG A 1 81 ? 16.592 6.008 -19.913 1.00 73.06 81 ARG A O 1
ATOM 635 N N . ALA A 1 82 ? 17.778 7.518 -18.723 1.00 76.00 82 ALA A N 1
ATOM 636 C CA . ALA A 1 82 ? 17.938 8.465 -19.822 1.00 76.00 82 ALA A CA 1
ATOM 637 C C . ALA A 1 82 ? 18.788 7.876 -20.959 1.00 76.00 82 ALA A C 1
ATOM 639 O O . ALA A 1 82 ? 18.449 8.044 -22.127 1.00 76.00 82 ALA A O 1
ATOM 640 N N . ALA A 1 83 ? 19.841 7.128 -20.631 1.00 75.88 83 ALA A N 1
ATOM 641 C CA . ALA A 1 83 ? 20.700 6.476 -21.613 1.00 75.88 83 ALA A CA 1
ATOM 642 C C . ALA A 1 83 ? 19.982 5.396 -22.429 1.00 75.88 83 ALA A C 1
ATOM 644 O O . ALA A 1 83 ? 20.103 5.369 -23.652 1.00 75.88 83 ALA A O 1
ATOM 645 N N . CYS A 1 84 ? 19.206 4.532 -21.771 1.00 76.88 84 CYS A N 1
ATOM 646 C CA . CYS A 1 84 ? 18.363 3.553 -22.446 1.00 76.88 84 CYS A CA 1
ATOM 647 C C . CYS A 1 84 ? 17.359 4.244 -23.371 1.00 76.88 84 CYS A C 1
ATOM 649 O O . CYS A 1 84 ? 17.266 3.878 -24.537 1.00 76.88 84 CYS A O 1
ATOM 651 N N . ALA A 1 85 ? 16.685 5.294 -22.889 1.00 81.19 85 ALA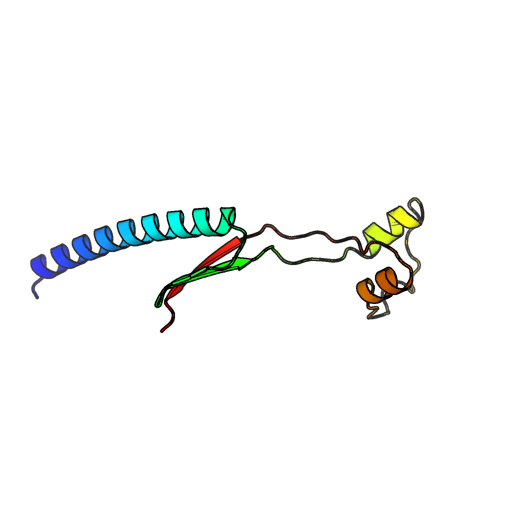 A N 1
ATOM 652 C CA . ALA A 1 85 ? 15.740 6.060 -23.699 1.00 81.19 85 ALA A CA 1
ATOM 653 C C . ALA A 1 85 ? 16.400 6.717 -24.924 1.00 81.19 85 ALA A C 1
ATOM 655 O O . ALA A 1 85 ? 15.810 6.723 -25.996 1.00 81.19 85 ALA A O 1
ATOM 656 N N . ALA A 1 86 ? 17.627 7.230 -24.792 1.00 83.19 86 ALA A N 1
ATOM 657 C CA . ALA A 1 86 ? 18.371 7.838 -25.897 1.00 83.19 86 ALA A CA 1
ATOM 658 C C . ALA A 1 86 ? 18.829 6.835 -26.973 1.00 83.19 86 ALA A C 1
ATOM 660 O O . ALA A 1 86 ? 19.210 7.255 -28.062 1.00 83.19 86 ALA A O 1
ATOM 661 N N . ASN A 1 87 ? 18.815 5.535 -26.667 1.00 80.00 87 ASN A N 1
ATOM 662 C CA . ASN A 1 87 ? 19.235 4.464 -27.572 1.00 80.00 87 ASN A CA 1
ATOM 663 C C . ASN A 1 87 ? 18.077 3.522 -27.950 1.00 80.00 87 ASN A C 1
ATOM 665 O O . ASN A 1 87 ? 18.333 2.429 -28.448 1.00 80.00 87 ASN A O 1
ATOM 669 N N . ASP A 1 88 ? 16.825 3.909 -27.674 1.00 79.81 88 ASP A N 1
ATOM 670 C CA . ASP A 1 88 ? 15.628 3.080 -27.889 1.00 79.81 88 ASP A CA 1
ATOM 671 C C . ASP A 1 88 ? 15.709 1.690 -27.218 1.00 79.81 88 ASP A C 1
ATOM 673 O O . ASP A 1 88 ? 15.184 0.690 -27.711 1.00 79.81 88 ASP A O 1
ATOM 677 N N . LEU A 1 89 ? 16.373 1.621 -26.058 1.00 75.38 89 LEU A N 1
ATOM 678 C CA . LEU A 1 89 ? 16.531 0.412 -25.251 1.00 75.38 89 LEU A CA 1
ATOM 679 C C . LEU A 1 89 ? 15.580 0.405 -24.050 1.00 75.38 89 LEU A C 1
ATOM 681 O O . LEU A 1 89 ? 15.272 1.438 -23.452 1.00 75.38 89 LEU A O 1
ATOM 685 N N . GLU A 1 90 ? 15.167 -0.791 -23.630 1.00 75.38 90 GLU A N 1
ATOM 686 C CA . GLU A 1 90 ? 14.364 -0.965 -22.422 1.00 75.38 90 GLU A CA 1
ATOM 687 C C . GLU A 1 90 ? 15.249 -1.002 -21.164 1.00 75.38 90 GLU A C 1
ATOM 689 O O . GLU A 1 90 ? 16.062 -1.909 -20.965 1.00 75.38 90 GLU A O 1
ATOM 694 N N . ALA A 1 91 ? 15.060 -0.022 -20.275 1.00 77.88 91 ALA A N 1
ATOM 695 C CA . ALA A 1 91 ? 15.752 0.030 -18.991 1.00 77.88 91 ALA A CA 1
ATOM 696 C C . ALA A 1 91 ? 15.195 -1.034 -18.036 1.00 77.88 91 ALA A C 1
ATOM 698 O O . ALA A 1 91 ? 14.145 -0.845 -17.418 1.00 77.88 91 ALA A O 1
ATOM 699 N N . ARG A 1 92 ? 15.920 -2.143 -17.882 1.00 75.25 92 ARG A N 1
ATOM 700 C CA . ARG A 1 92 ? 15.543 -3.219 -16.954 1.00 75.25 92 ARG A CA 1
ATOM 701 C C . ARG A 1 92 ? 15.554 -2.750 -15.497 1.00 75.25 92 ARG A C 1
ATOM 703 O O . ARG A 1 92 ? 16.497 -2.095 -15.054 1.00 75.25 92 ARG A O 1
ATOM 710 N N . PHE A 1 93 ? 14.522 -3.129 -14.748 1.00 78.94 93 PHE A N 1
ATOM 711 C CA . PHE A 1 93 ? 14.392 -2.860 -13.316 1.00 78.94 93 PHE A CA 1
ATOM 712 C C . PHE A 1 93 ? 13.726 -4.032 -12.597 1.00 78.94 93 PHE A C 1
ATOM 714 O O . PHE A 1 93 ? 12.939 -4.771 -13.185 1.00 78.94 93 PHE A O 1
ATOM 721 N N . THR A 1 94 ? 14.004 -4.159 -11.305 1.00 75.56 94 THR A N 1
ATOM 722 C CA . THR A 1 94 ? 13.177 -4.919 -10.369 1.00 75.56 94 THR A CA 1
ATOM 723 C C . THR A 1 94 ? 12.224 -3.962 -9.660 1.00 75.56 94 THR A C 1
ATOM 725 O O . THR A 1 94 ? 12.530 -2.782 -9.463 1.00 75.56 94 THR A O 1
ATOM 728 N N . GLN A 1 95 ? 11.031 -4.438 -9.317 1.00 80.19 95 GLN A N 1
ATOM 729 C CA . GLN A 1 95 ? 10.021 -3.648 -8.617 1.00 80.19 95 GLN A CA 1
ATOM 730 C C . GLN A 1 95 ? 9.689 -4.331 -7.300 1.00 80.19 95 GLN A C 1
ATOM 732 O O . GLN A 1 95 ? 9.440 -5.534 -7.280 1.00 80.19 95 GLN A O 1
ATOM 737 N N . SER A 1 96 ? 9.714 -3.575 -6.201 1.00 85.25 96 SER A N 1
ATOM 738 C CA . SER A 1 96 ? 9.231 -4.097 -4.922 1.00 85.25 96 SER A CA 1
ATOM 739 C C . SER A 1 96 ? 7.736 -4.395 -4.998 1.00 85.25 96 SER A C 1
ATOM 741 O O . SER A 1 96 ? 7.032 -3.854 -5.852 1.00 85.25 96 SER A O 1
ATOM 743 N N . GLU A 1 97 ? 7.238 -5.186 -4.055 1.00 86.50 97 GLU A N 1
ATOM 744 C CA . GLU A 1 97 ? 5.812 -5.481 -3.992 1.00 86.50 97 GLU A CA 1
ATOM 745 C C . GLU A 1 97 ? 4.980 -4.195 -3.831 1.00 86.50 97 GLU A C 1
ATOM 747 O O . GLU A 1 97 ? 5.396 -3.264 -3.121 1.00 86.50 97 GLU A O 1
ATOM 752 N N . PRO A 1 98 ? 3.826 -4.109 -4.515 1.00 89.25 98 PRO A N 1
ATOM 753 C CA . PRO A 1 98 ? 2.887 -3.022 -4.321 1.00 89.25 98 PRO A CA 1
ATOM 754 C C . PRO A 1 98 ? 2.255 -3.099 -2.930 1.00 89.25 98 PRO A C 1
ATOM 756 O O . PRO A 1 98 ? 2.101 -4.173 -2.351 1.00 89.25 98 PRO A O 1
ATOM 759 N N . SER A 1 99 ? 1.859 -1.951 -2.392 1.00 92.06 99 SER A N 1
ATOM 760 C CA . SER A 1 99 ? 1.284 -1.850 -1.051 1.00 92.06 99 SER A CA 1
ATOM 761 C C . SER A 1 99 ? 0.214 -0.769 -0.968 1.00 92.06 99 SER A C 1
ATOM 763 O O . SER A 1 99 ? 0.169 0.154 -1.786 1.00 92.06 99 SER A O 1
ATOM 765 N N . VAL A 1 100 ? -0.661 -0.879 0.033 1.00 93.81 100 VAL A N 1
ATOM 766 C CA . VAL A 1 100 ? -1.684 0.126 0.337 1.00 93.81 100 VAL A CA 1
ATOM 767 C C . VAL A 1 100 ? -1.520 0.611 1.769 1.00 93.81 100 VAL A C 1
ATOM 769 O O . VAL A 1 100 ? -1.180 -0.155 2.663 1.00 93.81 100 VAL A O 1
ATOM 772 N N . SER A 1 101 ? -1.754 1.904 1.983 1.00 93.88 101 SER A N 1
ATOM 773 C CA . SER A 1 101 ? -1.799 2.508 3.316 1.00 93.88 101 SER A CA 1
ATOM 774 C C . SER A 1 101 ? -3.038 3.384 3.464 1.00 93.88 101 SER A C 1
ATOM 776 O O . SER A 1 101 ? -3.301 4.236 2.613 1.00 93.88 101 SER A O 1
ATOM 778 N N . VAL A 1 102 ? -3.798 3.194 4.542 1.00 94.00 102 VAL A N 1
ATOM 779 C CA . VAL A 1 102 ? -4.991 3.995 4.857 1.00 94.00 102 VAL A CA 1
ATOM 780 C C . VAL A 1 102 ? -4.681 4.952 5.999 1.00 94.00 102 VAL A C 1
ATOM 782 O O . VAL A 1 102 ? -4.109 4.556 7.013 1.00 94.00 102 VAL A O 1
ATOM 785 N N . LYS A 1 103 ? -5.055 6.223 5.838 1.00 94.00 103 LYS A N 1
ATOM 786 C CA . LYS A 1 103 ? -4.900 7.253 6.868 1.00 94.00 103 LYS A CA 1
ATOM 787 C C . LYS A 1 103 ? -6.078 8.217 6.902 1.00 94.00 103 LYS A C 1
ATOM 789 O O . LYS A 1 103 ? -6.693 8.494 5.872 1.00 94.00 103 LYS A O 1
ATOM 794 N N . MET A 1 104 ? -6.314 8.778 8.082 1.00 92.38 104 MET A N 1
ATOM 795 C CA . MET A 1 104 ? -7.170 9.946 8.262 1.00 92.38 104 MET A CA 1
ATOM 796 C C . MET A 1 104 ? -6.377 11.215 7.920 1.00 92.38 104 MET A C 1
ATOM 798 O O . MET A 1 104 ? -5.209 11.348 8.291 1.00 92.38 104 MET A O 1
ATOM 802 N N . LEU A 1 105 ? -6.996 12.131 7.187 1.00 87.88 105 LEU A N 1
ATOM 803 C CA . LEU A 1 105 ? -6.509 13.478 6.935 1.00 87.88 105 LEU A CA 1
ATOM 804 C C . LEU A 1 105 ? -7.077 14.365 8.050 1.00 87.88 105 LEU A C 1
ATOM 806 O O . LEU A 1 105 ? -8.295 14.419 8.220 1.00 87.88 105 LEU A O 1
ATOM 810 N N . ALA A 1 106 ? -6.178 14.936 8.855 1.00 76.69 106 ALA A N 1
ATOM 811 C CA . ALA A 1 106 ? -6.509 15.851 9.945 1.00 76.69 106 ALA A CA 1
ATOM 812 C C . ALA A 1 106 ? -7.076 17.176 9.423 1.00 76.69 106 ALA A C 1
ATOM 814 O O . ALA A 1 106 ? -6.656 17.587 8.314 1.00 76.69 106 ALA A O 1
#

Secondary structure (DSSP, 8-state):
--HHHHHHHHHHHHHHHHHHHHHHHHHHHHHHHHTS-EEETTEEEEEE---EE--HHHHHHHHTTTPPPPGGGGS----HHHHHHHTT-----EEPPPEEEEEE--

pLDDT: mean 84.74, std 11.86, range [48.56, 97.44]